Protein AF-B8IAE0-F1 (afdb_monomer_lite)

Sequence (65 aa):
MRTFVEAAFAKVGCTIVWSGQGVDEIGRDALTGAVLVRIDPRFFRPTEVDLLIGDGAKARAADAT

Secondary structure (DSSP, 8-state):
-HHHHHHHHHTTTPPEEEES-GGG-EEEETTT--EEEE--GGG--SS---------HHHHHHS--

pLDDT: mean 94.61, std 7.9, range [52.38, 98.62]

Radius of gyration: 17.56 Å; chains: 1; bounding box: 29×36×45 Å

Foldseek 3Di:
DVVVVQVVCVVVVFHWDWDDDDQQIFTAGPPPRDTPDGHDCVPDDPDDDDDDDDDCPVVVVVVPD

InterPro domains:
  IPR006368 GDP-mannose 4,6-dehydratase [PTHR43715] (2-60)
  IPR016040 NAD(P)-binding domain [PF16363] (1-61)

Structure (mmCIF, N/CA/C/O backbone):
data_AF-B8IAE0-F1
#
_entry.id   AF-B8IAE0-F1
#
loop_
_atom_site.group_PDB
_atom_site.id
_atom_site.type_symbol
_atom_site.label_atom_id
_atom_site.label_alt_id
_atom_site.label_comp_id
_atom_site.label_asym_id
_atom_site.label_entity_id
_atom_site.label_seq_id
_atom_site.pdbx_PDB_ins_code
_atom_site.Cartn_x
_atom_site.Cartn_y
_atom_site.Cartn_z
_atom_site.occupancy
_atom_site.B_iso_or_equiv
_atom_site.auth_seq_id
_atom_site.auth_comp_id
_atom_site.auth_asym_id
_atom_site.auth_atom_id
_atom_site.pdbx_PDB_model_num
ATOM 1 N N . MET A 1 1 ? 3.132 0.432 -4.585 1.00 88.62 1 MET A N 1
ATOM 2 C CA . MET A 1 1 ? 1.814 0.8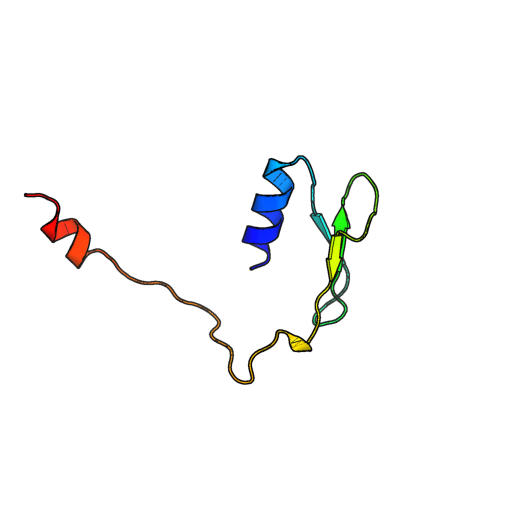13 -4.021 1.00 88.62 1 MET A CA 1
ATOM 3 C C . MET A 1 1 ? 1.902 1.240 -2.557 1.00 88.62 1 MET A C 1
ATOM 5 O O . MET A 1 1 ? 1.510 2.359 -2.258 1.00 88.62 1 MET A O 1
ATOM 9 N N . ARG A 1 2 ? 2.465 0.417 -1.657 1.00 95.00 2 ARG A N 1
ATOM 10 C CA . ARG A 1 2 ? 2.604 0.736 -0.220 1.00 95.00 2 ARG A CA 1
ATOM 11 C C . ARG A 1 2 ? 3.168 2.136 0.063 1.00 95.00 2 ARG A C 1
ATOM 13 O O . ARG A 1 2 ? 2.502 2.934 0.707 1.00 95.00 2 ARG A O 1
ATOM 20 N N . THR A 1 3 ? 4.328 2.461 -0.505 1.00 96.25 3 THR A N 1
ATOM 21 C CA . THR A 1 3 ? 4.989 3.760 -0.290 1.00 96.25 3 THR A CA 1
ATOM 22 C C . THR A 1 3 ? 4.148 4.949 -0.758 1.00 96.25 3 THR A C 1
ATOM 24 O O . THR A 1 3 ? 4.214 6.023 -0.172 1.00 96.25 3 THR A O 1
ATOM 27 N N . PHE A 1 4 ? 3.315 4.766 -1.789 1.00 97.56 4 PHE A N 1
ATOM 28 C CA . PHE A 1 4 ? 2.389 5.808 -2.235 1.00 97.56 4 PHE A CA 1
ATOM 29 C C . PHE A 1 4 ? 1.288 6.051 -1.197 1.00 97.56 4 PHE A C 1
ATOM 31 O O . PHE A 1 4 ? 0.992 7.197 -0.875 1.00 97.56 4 PHE A O 1
ATOM 38 N N . VAL A 1 5 ? 0.719 4.977 -0.640 1.00 97.69 5 VAL A N 1
ATOM 39 C CA . VAL A 1 5 ? -0.287 5.053 0.430 1.00 97.69 5 VAL A CA 1
ATOM 40 C C . VAL A 1 5 ? 0.297 5.739 1.668 1.00 97.69 5 VAL A C 1
ATOM 42 O O . VAL A 1 5 ? -0.306 6.673 2.188 1.00 97.69 5 VAL A O 1
ATOM 45 N N . GLU A 1 6 ? 1.494 5.338 2.096 1.00 98.12 6 GLU A N 1
ATOM 46 C CA . GLU A 1 6 ? 2.204 5.951 3.228 1.00 98.12 6 GLU A CA 1
ATOM 47 C C . GLU A 1 6 ? 2.452 7.447 3.001 1.00 98.12 6 GLU A C 1
ATOM 49 O O . GLU A 1 6 ? 2.128 8.267 3.860 1.00 98.12 6 GLU A O 1
ATOM 54 N N . ALA A 1 7 ? 2.961 7.819 1.822 1.00 98.19 7 ALA A N 1
ATOM 55 C CA . ALA A 1 7 ? 3.199 9.215 1.474 1.00 98.19 7 ALA A CA 1
ATOM 56 C C . ALA A 1 7 ? 1.901 10.039 1.436 1.00 98.19 7 ALA A C 1
ATOM 58 O O . ALA A 1 7 ? 1.900 11.189 1.877 1.00 98.19 7 ALA A O 1
ATOM 59 N N . ALA A 1 8 ? 0.800 9.467 0.940 1.00 98.31 8 ALA A N 1
ATOM 60 C CA . ALA A 1 8 ? -0.498 10.133 0.892 1.00 98.31 8 ALA A CA 1
ATOM 61 C C . ALA A 1 8 ? -1.053 10.406 2.300 1.00 98.31 8 ALA A C 1
ATOM 63 O O . ALA A 1 8 ? -1.428 11.540 2.598 1.00 98.31 8 ALA A O 1
ATOM 64 N N . PHE A 1 9 ? -1.044 9.409 3.191 1.00 98.12 9 PHE A N 1
ATOM 65 C CA . PHE A 1 9 ? -1.500 9.583 4.575 1.00 98.12 9 PHE A CA 1
ATOM 66 C C . PHE A 1 9 ? -0.604 10.538 5.376 1.00 98.12 9 PHE A C 1
ATOM 68 O O . PHE A 1 9 ? -1.114 11.354 6.147 1.00 98.12 9 PHE A O 1
ATOM 75 N N . ALA A 1 10 ? 0.708 10.541 5.122 1.00 97.81 10 ALA A N 1
ATOM 76 C CA . ALA A 1 10 ? 1.626 11.482 5.761 1.00 97.81 10 ALA A CA 1
ATOM 77 C C . ALA A 1 10 ? 1.286 12.953 5.446 1.00 97.81 10 ALA A C 1
ATOM 79 O O . ALA A 1 10 ? 1.503 13.827 6.285 1.00 97.81 10 ALA A O 1
ATOM 80 N N . LYS A 1 11 ? 0.702 13.252 4.273 1.00 98.31 11 LYS A N 1
ATOM 81 C CA . LYS A 1 11 ? 0.259 14.618 3.923 1.00 98.31 11 LYS A CA 1
ATOM 82 C C . LYS A 1 11 ? -0.923 15.116 4.747 1.00 98.31 11 LYS A C 1
ATOM 84 O O . LYS A 1 11 ? -1.123 16.325 4.811 1.00 98.31 11 LYS A O 1
ATOM 89 N N . VAL A 1 12 ? -1.667 14.216 5.384 1.00 96.94 12 VAL A N 1
ATOM 90 C CA . VAL A 1 12 ? -2.793 14.547 6.270 1.00 96.94 12 VAL A CA 1
ATOM 91 C C . VAL A 1 12 ? -2.488 14.244 7.741 1.00 96.94 12 VAL A C 1
ATOM 93 O O . VAL A 1 12 ? -3.391 14.248 8.569 1.00 96.94 12 VAL A O 1
ATOM 96 N N . GLY A 1 13 ? -1.213 14.015 8.081 1.00 96.94 13 GLY A N 1
ATOM 97 C CA . GLY A 1 13 ? -0.776 13.798 9.461 1.00 96.94 13 GLY A CA 1
ATOM 98 C C . GLY A 1 13 ? -1.064 12.399 10.010 1.00 96.94 13 GLY A C 1
ATOM 99 O O . GLY A 1 13 ? -1.039 12.216 11.223 1.00 96.94 13 GLY A O 1
ATOM 100 N N . CYS A 1 14 ? -1.321 11.415 9.145 1.00 97.75 14 CYS A N 1
ATOM 101 C CA . CYS A 1 14 ? -1.531 10.026 9.543 1.00 97.75 14 CYS A CA 1
ATOM 102 C C . CYS A 1 14 ? -0.282 9.189 9.247 1.00 97.75 14 CYS A C 1
ATOM 104 O O . CYS A 1 14 ? 0.207 9.159 8.116 1.00 97.75 14 CYS A O 1
ATOM 106 N N . THR A 1 15 ? 0.195 8.451 10.247 1.00 98.38 15 THR A N 1
ATOM 107 C CA . THR A 1 15 ? 1.279 7.477 10.075 1.00 98.38 15 THR A CA 1
ATOM 108 C C . THR A 1 15 ? 0.671 6.087 10.005 1.00 98.38 15 THR A C 1
ATOM 110 O O . THR A 1 15 ? 0.010 5.664 10.948 1.00 98.38 15 THR A O 1
ATOM 113 N N . ILE A 1 16 ? 0.892 5.364 8.907 1.00 98.44 16 ILE A N 1
ATOM 114 C CA . ILE A 1 16 ? 0.379 3.999 8.756 1.00 98.44 16 ILE A CA 1
ATOM 115 C C . ILE A 1 16 ? 1.365 2.989 9.352 1.00 98.44 16 ILE A C 1
ATOM 117 O O . ILE A 1 16 ? 2.550 3.001 9.026 1.00 98.44 16 ILE A O 1
ATOM 121 N N . VAL A 1 17 ? 0.856 2.087 10.190 1.00 98.19 17 VAL A N 1
ATOM 122 C CA . VAL A 1 17 ? 1.557 0.904 10.703 1.00 98.19 17 VAL A CA 1
ATOM 123 C C . VAL A 1 17 ? 0.913 -0.339 10.103 1.00 98.19 17 VAL A C 1
ATOM 125 O O . VAL A 1 17 ? -0.302 -0.531 10.201 1.00 98.19 17 VAL A O 1
ATOM 128 N N . TRP A 1 18 ? 1.736 -1.183 9.487 1.00 98.19 18 TRP A N 1
ATOM 129 C CA . TRP A 1 18 ? 1.297 -2.409 8.828 1.00 98.19 18 TRP A CA 1
ATOM 130 C C . TRP A 1 18 ? 1.425 -3.617 9.751 1.00 98.19 18 TRP A C 1
ATOM 132 O O . TRP A 1 18 ? 2.414 -3.763 10.472 1.00 98.19 18 TRP A O 1
ATOM 142 N N . SER A 1 19 ? 0.433 -4.500 9.712 1.00 98.06 19 SER A N 1
ATOM 143 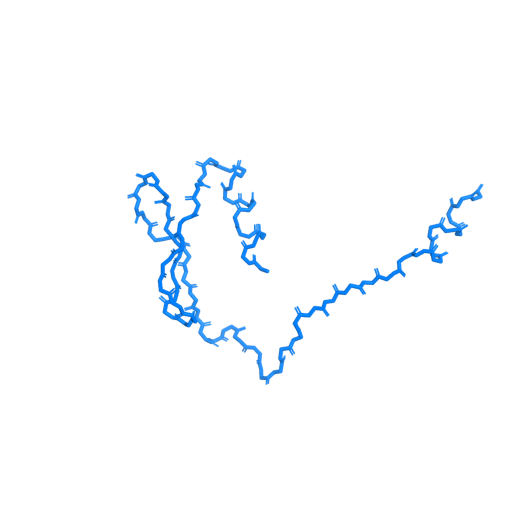C CA . SER A 1 19 ? 0.476 -5.804 10.373 1.00 98.06 19 SER A CA 1
ATOM 144 C C . SER A 1 19 ? -0.281 -6.849 9.560 1.00 98.06 19 SER A C 1
ATOM 146 O O . SER A 1 19 ? -1.170 -6.513 8.783 1.00 98.06 19 SER A O 1
ATOM 148 N N . GLY A 1 20 ? 0.081 -8.122 9.731 1.00 97.50 20 GLY A N 1
ATOM 149 C CA . GLY A 1 20 ? -0.386 -9.206 8.862 1.00 97.50 20 GLY A CA 1
ATOM 150 C C . GLY A 1 20 ? 0.490 -9.369 7.617 1.00 97.50 20 GLY A C 1
ATOM 151 O O . GLY A 1 20 ? 1.559 -8.767 7.519 1.00 97.50 20 GLY A O 1
ATOM 152 N N . GLN A 1 21 ? 0.064 -10.231 6.693 1.00 96.81 21 GLN A N 1
ATOM 153 C CA . GLN A 1 21 ? 0.782 -10.527 5.450 1.00 96.81 21 GLN A CA 1
ATOM 154 C C . GLN A 1 21 ? -0.199 -10.855 4.322 1.00 96.81 21 GLN A C 1
ATOM 156 O O . GLN A 1 21 ? -1.282 -11.386 4.563 1.00 96.81 21 GLN A O 1
ATOM 161 N N . GLY A 1 22 ? 0.200 -10.576 3.078 1.00 94.81 22 GLY A N 1
ATOM 162 C CA . GLY A 1 22 ? -0.596 -10.908 1.897 1.00 94.81 22 GLY A CA 1
ATOM 163 C C . GLY A 1 22 ? -1.992 -10.287 1.954 1.00 94.81 22 GLY A C 1
ATOM 164 O O . GLY A 1 22 ? -2.130 -9.089 2.156 1.00 94.81 22 GLY A O 1
ATOM 165 N N . VAL A 1 23 ? -3.032 -11.101 1.781 1.00 96.69 23 VAL A N 1
ATOM 166 C CA . VAL A 1 23 ? -4.434 -10.641 1.783 1.00 96.69 23 VAL A CA 1
ATOM 167 C C . VAL A 1 23 ? -4.944 -10.248 3.173 1.00 96.69 23 VAL A C 1
ATOM 169 O O . VAL A 1 23 ? -5.890 -9.472 3.273 1.00 96.69 23 VAL A O 1
ATOM 172 N N . ASP A 1 24 ? -4.290 -10.741 4.226 1.00 97.69 24 ASP A N 1
ATOM 173 C CA . ASP A 1 24 ? -4.628 -10.457 5.622 1.00 97.69 24 ASP A CA 1
ATOM 174 C C . ASP A 1 24 ? -3.854 -9.250 6.176 1.00 97.69 24 ASP A C 1
ATOM 176 O O . ASP A 1 24 ? -4.000 -8.893 7.346 1.00 97.69 24 ASP A O 1
ATOM 180 N N . GLU A 1 25 ? -3.007 -8.613 5.360 1.00 98.12 25 GLU A N 1
ATOM 181 C CA . GLU A 1 25 ? -2.300 -7.405 5.766 1.00 98.12 25 GLU A CA 1
ATOM 182 C C . GLU A 1 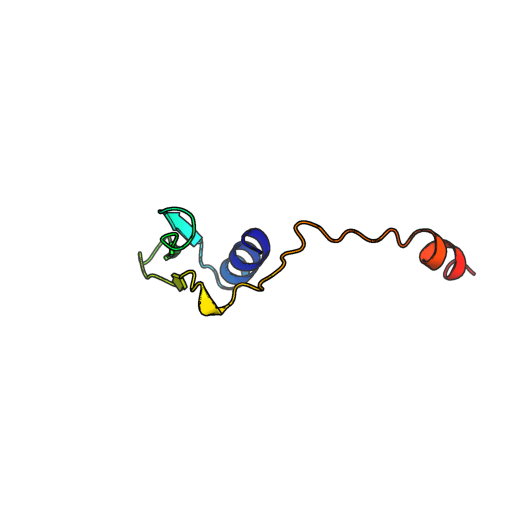25 ? -3.250 -6.198 5.857 1.00 98.12 25 GLU A C 1
ATOM 184 O O . GLU A 1 25 ? -4.088 -5.933 4.985 1.00 98.12 25 GLU A O 1
ATOM 189 N N . ILE A 1 26 ? -3.098 -5.445 6.947 1.00 98.38 26 ILE A N 1
ATOM 190 C CA . ILE A 1 26 ? -3.883 -4.257 7.270 1.00 98.38 26 ILE A CA 1
ATOM 191 C C . ILE A 1 26 ? -2.970 -3.075 7.591 1.00 98.38 26 ILE A C 1
ATOM 193 O O . ILE A 1 26 ? -1.916 -3.233 8.208 1.00 98.38 26 ILE A O 1
ATOM 197 N N . GL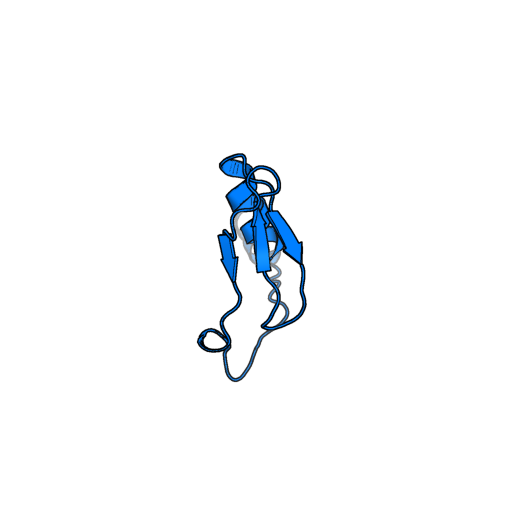Y A 1 27 ? -3.407 -1.877 7.204 1.00 98.44 27 GLY A N 1
ATOM 198 C CA . GLY A 1 27 ? -2.771 -0.613 7.570 1.00 98.44 27 GLY A CA 1
ATOM 199 C C . GLY A 1 27 ? -3.605 0.113 8.619 1.00 98.44 27 GLY A C 1
ATOM 200 O O . GLY A 1 27 ? -4.778 0.423 8.380 1.00 98.44 27 GLY A O 1
ATOM 201 N N . ARG A 1 28 ? -3.010 0.381 9.782 1.00 98.62 28 ARG A N 1
ATOM 202 C CA . ARG A 1 28 ? -3.641 1.126 10.880 1.00 98.62 28 ARG A CA 1
ATOM 203 C C . ARG A 1 28 ? -3.004 2.492 11.051 1.00 98.62 28 ARG A C 1
ATOM 205 O O . ARG A 1 28 ? -1.800 2.624 10.874 1.00 98.62 28 ARG A O 1
ATOM 212 N N . ASP A 1 29 ? -3.790 3.479 11.452 1.00 98.38 29 ASP A N 1
ATOM 213 C CA . ASP A 1 29 ? -3.233 4.728 11.964 1.00 98.38 29 ASP A CA 1
ATOM 214 C C . ASP A 1 29 ? -2.493 4.472 13.285 1.00 98.38 29 ASP A C 1
ATOM 216 O O . ASP A 1 29 ? -3.055 3.897 14.220 1.00 98.38 29 ASP A O 1
ATOM 220 N N . ALA A 1 30 ? -1.237 4.904 13.360 1.00 97.94 30 ALA A N 1
ATOM 221 C CA . ALA A 1 30 ? -0.379 4.767 14.528 1.00 97.94 30 ALA A CA 1
ATOM 222 C C . ALA A 1 30 ? -0.951 5.459 15.772 1.00 97.94 30 ALA A C 1
ATOM 224 O O . ALA A 1 30 ? -0.724 4.986 16.885 1.00 97.94 30 ALA A O 1
ATOM 225 N N . LEU A 1 31 ? -1.663 6.578 15.592 1.00 97.62 31 LEU A N 1
ATOM 226 C CA . LEU A 1 31 ? -2.167 7.380 16.706 1.00 97.62 31 LEU A CA 1
ATOM 227 C C . LEU A 1 31 ? -3.475 6.816 17.262 1.00 97.62 31 LEU A C 1
ATOM 229 O O . LEU A 1 31 ? -3.616 6.637 18.469 1.00 97.62 31 LEU A O 1
ATOM 233 N N . THR A 1 32 ? -4.444 6.559 16.384 1.00 97.62 32 THR A N 1
ATOM 234 C CA . THR A 1 32 ? -5.799 6.159 16.795 1.00 97.62 32 THR A CA 1
ATOM 235 C C . THR A 1 32 ? -6.004 4.647 16.834 1.00 97.62 32 THR A C 1
ATOM 237 O O . THR A 1 32 ? -6.969 4.169 17.428 1.00 97.62 32 THR A O 1
ATOM 240 N N . GLY A 1 33 ? -5.136 3.876 16.175 1.00 97.38 33 GLY A N 1
ATOM 241 C CA . GLY A 1 33 ? -5.306 2.437 15.980 1.00 97.38 33 GLY A CA 1
ATOM 242 C C . GLY A 1 33 ? -6.402 2.066 14.974 1.00 97.38 33 GLY A C 1
ATOM 243 O O . GLY A 1 33 ? -6.645 0.873 14.764 1.00 97.38 33 GLY A O 1
ATOM 244 N N . ALA A 1 34 ? -7.058 3.049 14.347 1.00 98.25 34 ALA A N 1
ATOM 245 C CA . ALA A 1 34 ? -8.112 2.819 13.369 1.00 98.25 34 ALA A CA 1
ATOM 246 C C . ALA A 1 34 ? -7.567 2.084 12.138 1.00 98.25 34 ALA A C 1
ATOM 248 O O . ALA A 1 34 ? -6.490 2.402 11.634 1.00 98.25 34 ALA A O 1
ATOM 249 N N . VAL A 1 35 ? -8.322 1.107 11.630 1.00 98.12 35 VAL A N 1
ATOM 250 C CA . VAL A 1 35 ? -7.986 0.417 10.377 1.00 98.12 35 VAL A CA 1
ATOM 251 C C . VAL A 1 35 ? -8.364 1.323 9.211 1.00 98.12 35 VAL A C 1
ATOM 253 O O . VAL A 1 35 ? -9.546 1.572 8.985 1.00 98.12 35 VAL A O 1
ATOM 256 N N . LEU A 1 36 ? -7.362 1.797 8.473 1.00 97.88 36 LEU A N 1
ATOM 257 C CA . LEU A 1 36 ? -7.545 2.704 7.335 1.00 97.88 36 LEU A CA 1
ATOM 258 C C . LEU A 1 36 ? -7.337 2.007 5.988 1.00 97.88 36 LEU A C 1
ATOM 260 O O . LEU A 1 36 ? -7.850 2.469 4.972 1.00 97.88 36 LEU A O 1
ATOM 264 N N . VAL A 1 37 ? -6.605 0.888 5.971 1.00 97.94 37 VAL A N 1
ATOM 265 C CA . VAL A 1 37 ? -6.309 0.130 4.751 1.00 97.94 37 VAL A CA 1
ATOM 266 C C . VAL A 1 37 ? -6.520 -1.360 4.987 1.00 97.94 37 VAL A C 1
ATOM 268 O O . VAL A 1 37 ? -6.084 -1.912 5.999 1.00 97.94 37 VAL A O 1
ATOM 271 N N . ARG A 1 38 ? -7.167 -2.013 4.021 1.00 98.00 38 ARG A N 1
ATOM 272 C CA . ARG A 1 38 ? -7.311 -3.467 3.916 1.00 98.00 38 ARG A CA 1
ATOM 273 C C . ARG A 1 38 ? -7.028 -3.901 2.487 1.00 98.00 38 ARG A C 1
ATOM 275 O O . ARG A 1 38 ? -7.351 -3.169 1.551 1.00 98.00 38 ARG A O 1
ATOM 282 N N . ILE A 1 39 ? -6.488 -5.101 2.335 1.00 97.69 39 ILE A N 1
ATOM 283 C CA . ILE A 1 39 ? -6.302 -5.728 1.031 1.00 97.69 39 ILE A CA 1
ATOM 284 C C . ILE A 1 39 ? -7.540 -6.561 0.700 1.00 97.69 39 ILE A C 1
ATOM 286 O O . ILE A 1 39 ? -8.100 -7.251 1.549 1.00 97.69 39 ILE A O 1
ATOM 290 N N . ASP A 1 40 ? -8.002 -6.449 -0.541 1.00 97.06 40 ASP A N 1
ATOM 291 C CA . ASP A 1 40 ? -9.124 -7.225 -1.054 1.00 97.06 40 ASP A CA 1
ATOM 292 C C . ASP A 1 40 ? -8.691 -7.905 -2.363 1.00 97.06 40 ASP A C 1
ATOM 294 O O . ASP A 1 40 ? -8.387 -7.201 -3.335 1.00 97.06 40 ASP A O 1
ATOM 298 N N . PRO A 1 41 ? -8.660 -9.252 -2.414 1.00 95.44 41 PRO A N 1
ATOM 299 C CA . PRO A 1 41 ? -8.212 -10.003 -3.588 1.00 95.44 41 PRO A CA 1
ATOM 300 C C . PRO A 1 41 ? -9.001 -9.691 -4.861 1.00 95.44 41 PRO A C 1
ATOM 302 O O . PRO A 1 41 ? -8.504 -9.924 -5.960 1.00 95.44 41 PRO A O 1
ATOM 305 N N . ARG A 1 42 ? -10.219 -9.141 -4.745 1.00 96.69 42 ARG A N 1
ATOM 306 C CA . ARG A 1 42 ? -11.039 -8.746 -5.901 1.00 96.69 42 ARG A CA 1
ATOM 307 C C . ARG A 1 42 ? -10.379 -7.667 -6.765 1.00 96.69 42 ARG A C 1
ATOM 309 O O . ARG A 1 42 ? -10.765 -7.519 -7.921 1.00 96.69 42 ARG A O 1
ATOM 316 N N . PHE A 1 43 ? -9.419 -6.913 -6.223 1.00 95.06 43 PHE A N 1
ATOM 317 C CA . PHE A 1 43 ? -8.668 -5.908 -6.981 1.00 95.06 43 PHE A CA 1
ATOM 318 C C . PHE A 1 43 ? -7.420 -6.465 -7.675 1.00 95.06 43 PHE A C 1
ATOM 320 O O . PHE A 1 43 ? -6.785 -5.727 -8.428 1.00 95.06 43 PHE A O 1
ATOM 327 N N . PHE A 1 44 ? -7.068 -7.734 -7.456 1.00 94.69 44 PHE A N 1
ATOM 328 C CA . PHE A 1 44 ? -5.921 -8.349 -8.119 1.00 94.69 44 PHE A CA 1
ATOM 329 C C . PHE A 1 44 ? -6.260 -8.658 -9.575 1.00 94.69 44 PHE A C 1
ATOM 331 O O . PHE A 1 44 ? -7.381 -9.063 -9.907 1.00 94.69 44 PHE A O 1
ATOM 338 N N . ARG A 1 45 ? -5.294 -8.460 -10.468 1.00 95.62 45 ARG A N 1
ATOM 339 C CA . ARG A 1 45 ? -5.413 -8.869 -11.862 1.00 95.62 45 ARG A CA 1
ATOM 340 C C . ARG A 1 45 ? -4.910 -10.308 -12.013 1.00 95.62 45 ARG A C 1
ATOM 342 O O . ARG A 1 45 ? -4.014 -10.732 -11.289 1.00 95.62 45 ARG A O 1
ATOM 349 N N . PRO A 1 46 ? -5.438 -11.071 -12.989 1.00 93.31 46 PRO A N 1
ATOM 350 C CA . PRO A 1 46 ? -4.937 -12.415 -13.295 1.00 93.31 46 PRO A CA 1
ATOM 351 C C . PRO A 1 46 ? -3.454 -12.453 -13.687 1.00 93.31 46 PRO A C 1
ATOM 353 O O . PRO A 1 46 ? -2.825 -13.507 -13.665 1.00 93.31 46 PRO A O 1
ATOM 356 N N . THR A 1 47 ? -2.901 -11.315 -14.097 1.00 93.44 47 THR A N 1
ATOM 357 C CA . THR A 1 47 ? -1.496 -11.162 -14.457 1.00 93.44 47 THR A CA 1
ATOM 358 C C . THR A 1 47 ? -1.032 -9.817 -13.932 1.00 93.44 47 THR A C 1
ATOM 360 O O . THR A 1 47 ? -1.564 -8.780 -14.329 1.00 93.44 47 THR A O 1
ATOM 363 N N . GLU A 1 48 ? -0.067 -9.852 -13.022 1.00 91.12 48 GLU A N 1
ATOM 364 C CA . GLU A 1 48 ? 0.521 -8.666 -12.408 1.00 91.12 48 GLU A CA 1
ATOM 365 C C . GLU A 1 48 ? 1.834 -8.298 -13.102 1.00 91.12 48 GLU A C 1
ATOM 367 O O . GLU A 1 48 ? 2.512 -9.143 -13.692 1.00 91.12 48 GLU A O 1
ATOM 372 N N . VAL A 1 49 ? 2.178 -7.014 -13.042 1.00 93.44 49 VAL A N 1
ATOM 373 C CA . VAL A 1 49 ? 3.459 -6.484 -13.514 1.00 93.44 49 VAL A CA 1
ATOM 374 C C . VAL A 1 49 ? 4.150 -5.832 -12.327 1.00 93.44 49 VAL A C 1
ATOM 376 O O . VAL A 1 49 ? 3.671 -4.822 -11.814 1.00 93.44 49 VAL A O 1
ATOM 379 N N . ASP A 1 50 ? 5.280 -6.395 -11.905 1.00 91.31 50 ASP A N 1
ATOM 380 C CA . ASP A 1 50 ? 5.937 -5.994 -10.654 1.00 91.31 50 ASP A CA 1
ATOM 381 C C . ASP A 1 50 ? 6.550 -4.591 -10.716 1.00 91.31 50 ASP A C 1
ATOM 383 O O . ASP A 1 50 ? 6.535 -3.845 -9.734 1.00 91.31 50 ASP A O 1
ATOM 387 N N . LEU A 1 51 ? 7.116 -4.223 -11.870 1.00 93.75 51 LEU A N 1
ATOM 388 C CA . LEU A 1 51 ? 7.871 -2.988 -12.018 1.00 93.75 51 LEU A CA 1
ATOM 389 C C . LEU A 1 51 ? 7.743 -2.411 -13.422 1.00 93.75 51 LEU A C 1
ATOM 391 O O . LEU A 1 51 ? 8.021 -3.071 -14.420 1.00 93.75 51 LEU A O 1
ATOM 395 N N . LEU A 1 52 ? 7.390 -1.130 -13.475 1.00 95.31 52 LEU A N 1
ATOM 396 C CA . LEU A 1 52 ? 7.422 -0.321 -14.684 1.00 95.31 52 LEU A CA 1
ATOM 397 C C . LEU A 1 52 ? 8.355 0.865 -14.442 1.00 95.31 52 LEU A C 1
ATOM 399 O O . LEU A 1 52 ? 8.046 1.750 -13.646 1.00 95.31 52 LEU A O 1
ATOM 403 N N . ILE A 1 53 ? 9.499 0.877 -15.128 1.00 96.00 53 ILE A N 1
ATOM 404 C CA . ILE A 1 53 ? 10.449 1.995 -15.131 1.00 96.00 53 ILE A CA 1
ATOM 405 C C . ILE A 1 53 ? 10.764 2.330 -16.586 1.00 96.00 53 ILE A C 1
ATOM 407 O O . ILE A 1 53 ? 11.338 1.517 -17.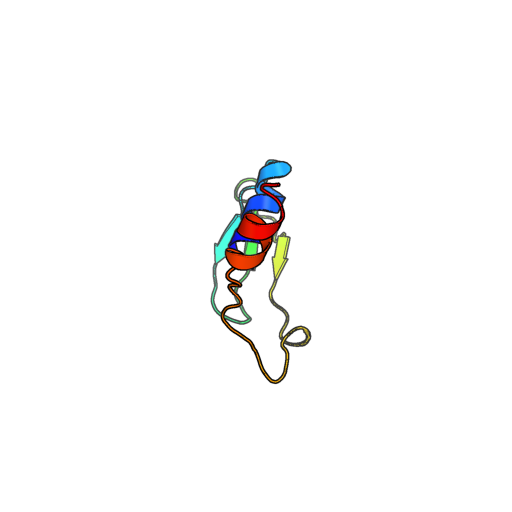306 1.00 96.00 53 ILE A O 1
ATOM 411 N N . GLY A 1 54 ? 10.377 3.528 -17.018 1.00 95.94 54 GLY A N 1
ATOM 412 C CA . GLY A 1 54 ? 10.721 4.047 -18.339 1.00 95.94 54 GLY A CA 1
ATOM 413 C C . GLY A 1 54 ? 11.993 4.892 -18.304 1.00 95.94 54 GLY A C 1
ATOM 414 O O . GLY A 1 54 ? 12.191 5.673 -17.373 1.00 95.94 54 GLY A O 1
ATOM 415 N N . ASP A 1 55 ? 12.821 4.792 -19.347 1.00 96.88 55 ASP A N 1
ATOM 416 C CA . ASP A 1 55 ? 13.923 5.727 -19.584 1.00 96.88 55 ASP A CA 1
ATOM 417 C C . ASP A 1 55 ? 13.502 6.834 -20.563 1.00 96.88 55 ASP A C 1
ATOM 419 O O . ASP A 1 55 ? 13.304 6.615 -21.757 1.00 96.88 55 ASP A O 1
ATOM 423 N N . GLY A 1 56 ? 13.375 8.053 -20.036 1.00 95.19 56 GLY A N 1
ATOM 424 C CA . GLY A 1 56 ? 13.031 9.254 -20.799 1.00 95.19 56 GLY A CA 1
ATOM 425 C C . GLY A 1 56 ? 14.220 10.023 -21.387 1.00 95.19 56 GLY A C 1
ATOM 426 O O . GLY A 1 56 ? 14.027 11.166 -21.805 1.00 95.19 56 GLY A O 1
ATOM 427 N N . ALA A 1 57 ? 15.443 9.476 -21.393 1.00 96.44 57 ALA A N 1
ATOM 428 C CA . ALA A 1 57 ? 16.649 10.210 -21.800 1.00 96.44 57 ALA A CA 1
ATOM 429 C C . ALA A 1 57 ? 16.541 10.820 -23.205 1.00 96.44 57 ALA A C 1
ATOM 431 O O . ALA A 1 57 ? 16.901 11.980 -23.401 1.00 96.44 57 ALA A O 1
ATOM 432 N N .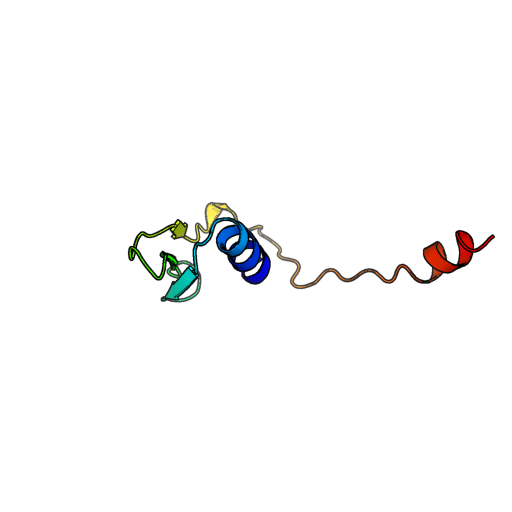 LYS A 1 58 ? 15.965 10.076 -24.156 1.00 93.69 58 LYS A N 1
ATOM 433 C CA . LYS A 1 58 ? 15.763 10.547 -25.532 1.00 93.69 58 LYS A CA 1
ATOM 434 C C . LYS A 1 58 ? 14.849 11.775 -25.612 1.00 93.69 58 LYS A C 1
ATOM 436 O O . LYS A 1 58 ? 15.145 12.689 -26.369 1.00 93.69 58 LYS A O 1
ATOM 441 N N . ALA A 1 59 ? 13.757 11.797 -24.845 1.00 94.25 59 ALA A N 1
ATOM 442 C CA . ALA A 1 59 ? 12.820 12.921 -24.848 1.00 94.25 59 ALA A CA 1
ATOM 443 C C . ALA A 1 59 ? 13.465 14.183 -24.256 1.00 94.25 59 ALA A C 1
ATOM 445 O O . ALA A 1 59 ? 13.410 15.243 -24.866 1.00 94.25 59 ALA A O 1
ATOM 446 N N . ARG A 1 60 ? 14.183 14.048 -23.130 1.00 94.94 60 ARG A N 1
ATOM 447 C CA . ARG A 1 60 ? 14.899 15.172 -22.497 1.00 94.94 60 ARG A CA 1
ATOM 448 C C . ARG A 1 60 ? 15.951 15.805 -23.406 1.00 94.94 60 ARG A C 1
ATOM 450 O O . ARG A 1 60 ? 16.123 17.015 -23.375 1.00 94.94 60 ARG A O 1
ATOM 457 N N . ALA A 1 61 ? 16.658 14.995 -24.196 1.00 92.81 61 ALA A N 1
ATOM 458 C CA . ALA A 1 61 ? 17.648 15.501 -25.144 1.00 92.81 61 ALA A CA 1
ATOM 459 C C . ALA A 1 61 ? 17.013 16.314 -26.288 1.00 92.81 61 ALA A C 1
ATOM 461 O O . ALA A 1 61 ? 17.668 17.196 -26.833 1.00 92.81 61 ALA A O 1
ATOM 462 N N . ALA A 1 62 ? 15.756 16.028 -26.642 1.00 80.12 62 ALA A N 1
ATOM 463 C CA . ALA A 1 62 ? 15.031 16.739 -27.692 1.00 80.12 62 ALA A CA 1
ATOM 464 C C . ALA A 1 62 ? 14.437 18.081 -27.218 1.00 80.12 62 ALA A C 1
ATOM 466 O O . ALA A 1 62 ? 14.364 19.005 -28.018 1.00 80.12 62 ALA A O 1
ATOM 467 N N . ASP A 1 63 ? 14.081 18.208 -25.933 1.00 72.75 63 ASP A N 1
ATOM 468 C CA . ASP A 1 63 ? 13.556 19.450 -25.325 1.00 72.75 63 ASP A CA 1
ATOM 469 C C . ASP A 1 63 ? 14.648 20.492 -24.986 1.00 72.75 63 ASP A C 1
ATOM 471 O O . ASP A 1 63 ? 14.342 21.581 -24.511 1.00 72.75 63 ASP A O 1
ATOM 475 N N . ALA A 1 64 ? 15.933 20.175 -25.193 1.00 61.44 64 ALA A N 1
ATOM 476 C CA . ALA A 1 64 ? 17.065 21.054 -24.867 1.00 61.44 64 ALA A CA 1
ATOM 477 C C . ALA A 1 64 ? 17.466 22.029 -26.002 1.00 61.44 64 ALA A C 1
ATOM 479 O O . ALA A 1 64 ? 18.596 22.523 -26.007 1.00 61.44 64 ALA A O 1
ATOM 480 N N . THR A 1 65 ? 16.570 22.288 -26.961 1.00 52.38 65 THR A N 1
ATOM 481 C CA . THR A 1 65 ? 16.715 23.313 -28.020 1.00 52.38 65 THR A CA 1
ATOM 482 C C . THR A 1 65 ? 15.710 24.429 -27.788 1.00 52.38 65 THR A C 1
ATOM 484 O O . THR A 1 65 ? 16.108 25.607 -27.919 1.00 52.38 65 THR A O 1
#

Organism: Methylobacterium nodulans (strain LMG 21967 / CNCM I-2342 / ORS 2060) (NCBI:txid460265)